Protein AF-A0A847MDM3-F1 (afdb_monomer_lite)

pLDDT: mean 90.42, std 11.86, range [38.03, 98.06]

Structure (mmCIF, N/CA/C/O backbone):
data_AF-A0A847MDM3-F1
#
_entry.id   AF-A0A847MDM3-F1
#
loop_
_atom_site.group_PDB
_atom_site.id
_atom_site.type_symbol
_atom_site.label_atom_id
_atom_site.label_alt_id
_atom_site.label_comp_id
_atom_site.label_asym_id
_atom_site.label_entity_id
_atom_site.label_seq_id
_atom_site.pdbx_PDB_ins_code
_atom_site.Cartn_x
_atom_site.Cartn_y
_atom_site.Cartn_z
_atom_site.occupancy
_atom_site.B_iso_or_equiv
_atom_site.auth_seq_id
_atom_site.auth_comp_id
_atom_site.auth_asym_id
_atom_site.auth_atom_id
_atom_site.pdbx_PDB_model_num
ATOM 1 N N . MET A 1 1 ? 9.983 -7.647 2.963 1.00 45.78 1 MET A N 1
ATOM 2 C CA . MET A 1 1 ? 11.079 -7.706 3.950 1.00 45.78 1 MET A CA 1
ATOM 3 C C . MET A 1 1 ? 10.497 -7.054 5.178 1.00 45.78 1 MET A C 1
ATOM 5 O O . MET A 1 1 ? 10.125 -5.900 5.083 1.00 45.78 1 MET A O 1
ATOM 9 N N . ASP A 1 2 ? 10.209 -7.714 6.272 1.00 52.25 2 ASP A N 1
ATOM 10 C CA . ASP A 1 2 ? 10.520 -9.064 6.706 1.00 52.25 2 ASP A CA 1
ATOM 11 C C . ASP A 1 2 ? 9.239 -9.908 6.656 1.00 52.25 2 ASP A C 1
ATOM 13 O O . ASP A 1 2 ? 8.175 -9.374 6.350 1.00 52.25 2 ASP A O 1
ATOM 17 N N . GLY A 1 3 ? 9.321 -11.225 6.836 1.00 56.00 3 GLY A N 1
ATOM 18 C CA . GLY A 1 3 ? 8.178 -12.148 6.743 1.00 56.00 3 GLY A CA 1
ATOM 19 C C . GLY A 1 3 ? 7.157 -11.993 7.878 1.00 56.00 3 GLY A C 1
ATOM 20 O O . GLY A 1 3 ? 6.843 -12.962 8.558 1.00 56.00 3 GLY A O 1
ATOM 21 N N . GLN A 1 4 ? 6.684 -10.775 8.133 1.00 64.44 4 GLN A N 1
ATOM 22 C CA . GLN A 1 4 ? 5.764 -10.463 9.211 1.00 64.44 4 GLN A CA 1
ATOM 23 C C . GLN A 1 4 ? 4.342 -10.868 8.820 1.00 64.44 4 GLN A C 1
ATOM 25 O O . GLN A 1 4 ? 3.788 -10.372 7.838 1.00 64.44 4 GLN A O 1
ATOM 30 N N . GLU A 1 5 ? 3.737 -11.749 9.614 1.00 74.50 5 GLU A N 1
ATOM 31 C CA . GLU A 1 5 ? 2.313 -12.043 9.497 1.00 74.50 5 GLU A CA 1
ATOM 32 C C . GLU A 1 5 ? 1.487 -10.809 9.862 1.00 74.50 5 GLU A C 1
ATOM 34 O O . GLU A 1 5 ? 1.695 -10.160 10.892 1.00 74.50 5 GLU A O 1
ATOM 39 N N . ILE A 1 6 ? 0.522 -10.494 9.003 1.00 80.12 6 ILE A N 1
ATOM 40 C CA . ILE A 1 6 ? -0.385 -9.369 9.186 1.00 80.12 6 ILE A CA 1
ATOM 41 C C . ILE A 1 6 ? -1.787 -9.911 9.431 1.00 80.12 6 ILE A C 1
ATOM 43 O O . ILE A 1 6 ? -2.400 -10.523 8.560 1.00 80.12 6 ILE A O 1
ATOM 47 N N . ILE A 1 7 ?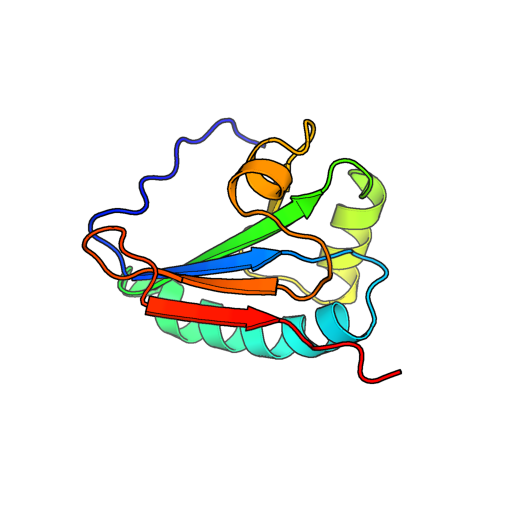 -2.306 -9.650 10.628 1.00 80.31 7 ILE A N 1
ATOM 48 C CA . ILE A 1 7 ? -3.660 -10.033 11.022 1.00 80.31 7 ILE A CA 1
ATOM 49 C C . ILE A 1 7 ? -4.617 -8.900 10.641 1.00 80.31 7 ILE A C 1
ATOM 51 O O . ILE A 1 7 ? -4.489 -7.785 11.142 1.00 80.31 7 ILE A O 1
ATOM 55 N N . LEU A 1 8 ? -5.584 -9.197 9.770 1.00 81.50 8 LEU A N 1
ATOM 56 C CA . LEU A 1 8 ? -6.589 -8.226 9.314 1.00 81.50 8 LEU A CA 1
ATOM 57 C C . LEU A 1 8 ? -7.729 -8.014 10.323 1.00 81.50 8 LEU A C 1
ATOM 59 O O . LEU A 1 8 ? -8.401 -6.988 10.285 1.00 81.50 8 LEU A O 1
ATOM 63 N N . SER A 1 9 ? -7.962 -8.966 11.230 1.00 72.75 9 SER A N 1
ATOM 64 C CA . SER A 1 9 ? -8.964 -8.822 12.289 1.00 72.75 9 SER A CA 1
ATOM 65 C C . SER A 1 9 ? -8.445 -7.931 13.427 1.00 72.75 9 SER A C 1
ATOM 67 O O . SER A 1 9 ? -7.244 -7.845 13.677 1.00 72.75 9 SER A O 1
ATOM 69 N N . ARG A 1 10 ? -9.363 -7.271 14.150 1.00 81.69 10 ARG A N 1
ATOM 70 C CA . ARG A 1 10 ? -9.119 -6.314 15.257 1.00 81.69 10 ARG A CA 1
ATOM 71 C C . ARG A 1 10 ? -8.691 -4.899 14.849 1.00 81.69 10 ARG A C 1
ATOM 73 O O . ARG A 1 10 ? -8.660 -4.027 15.717 1.00 81.69 10 ARG A O 1
ATOM 80 N N . LYS A 1 11 ? -8.440 -4.632 13.564 1.00 86.38 11 LYS A N 1
ATOM 81 C CA . LYS A 1 11 ? -8.184 -3.283 13.027 1.00 86.38 11 LYS A CA 1
ATOM 82 C C . LYS A 1 11 ? -8.977 -3.050 11.753 1.00 86.38 11 LYS A C 1
ATOM 84 O O . LYS A 1 11 ? -9.220 -3.982 10.999 1.00 86.38 11 LYS A O 1
ATOM 89 N N . THR A 1 12 ? -9.364 -1.803 11.502 1.00 93.38 12 THR A N 1
ATOM 90 C CA . THR A 1 12 ? -9.844 -1.443 10.167 1.00 93.38 12 THR A CA 1
ATOM 91 C C . THR A 1 12 ? -8.634 -1.452 9.240 1.00 93.38 12 THR A C 1
ATOM 93 O O . THR A 1 12 ? -7.595 -0.895 9.593 1.00 93.38 12 THR A O 1
ATOM 96 N N . SER A 1 13 ? -8.747 -2.079 8.075 1.00 94.31 13 SER A N 1
ATOM 97 C CA . SER A 1 13 ? -7.646 -2.172 7.116 1.00 94.31 13 SER A CA 1
ATOM 98 C C . SER A 1 13 ? -8.023 -1.528 5.788 1.00 94.31 13 SER A C 1
ATOM 100 O O . SER A 1 13 ? -9.127 -1.719 5.277 1.00 94.31 13 SER A O 1
ATOM 102 N N . PHE A 1 14 ? -7.089 -0.769 5.230 1.00 95.44 14 PHE A N 1
ATOM 103 C CA . PHE A 1 14 ? -7.126 -0.262 3.869 1.00 95.44 14 PHE A CA 1
ATOM 104 C C . PHE A 1 14 ? -6.038 -0.973 3.068 1.00 95.44 14 PHE A C 1
ATOM 106 O O . PHE A 1 14 ? -4.847 -0.716 3.250 1.00 95.44 14 PHE A O 1
ATOM 113 N N . LEU A 1 15 ? -6.461 -1.906 2.224 1.00 95.50 15 LEU A N 1
ATOM 114 C CA . LEU A 1 15 ? -5.599 -2.688 1.352 1.00 95.50 15 LEU A CA 1
ATOM 115 C C . LEU A 1 15 ? -5.617 -2.049 -0.037 1.00 95.50 15 LEU A C 1
ATOM 117 O O . LEU A 1 15 ? -6.678 -1.951 -0.648 1.00 95.50 15 LEU A O 1
ATOM 121 N N . THR A 1 16 ? -4.466 -1.602 -0.522 1.00 96.44 16 THR A N 1
ATOM 122 C CA . THR A 1 16 ? -4.325 -0.947 -1.826 1.00 96.44 16 THR A CA 1
ATOM 123 C C . THR A 1 16 ? -3.341 -1.718 -2.687 1.00 96.44 16 THR A C 1
ATOM 125 O O . THR A 1 16 ? -2.241 -2.037 -2.245 1.00 96.44 16 THR A O 1
ATOM 128 N N . PHE A 1 17 ? -3.743 -2.054 -3.906 1.00 97.50 17 PHE A N 1
ATOM 129 C CA . PHE A 1 17 ? -2.893 -2.713 -4.888 1.00 97.50 17 PHE A CA 1
ATOM 130 C C . PHE A 1 17 ? -2.498 -1.716 -5.965 1.00 97.50 17 PHE A C 1
ATOM 132 O O . PHE A 1 17 ? -3.357 -1.010 -6.504 1.00 97.50 17 PHE A O 1
ATOM 139 N N . PHE A 1 18 ? -1.211 -1.685 -6.294 1.00 97.38 18 PHE A N 1
ATOM 140 C CA . PHE A 1 18 ? -0.642 -0.678 -7.180 1.00 97.38 18 PHE A CA 1
ATOM 141 C C . PHE A 1 18 ? 0.460 -1.247 -8.076 1.00 97.38 18 PHE A C 1
ATOM 143 O O . PHE A 1 18 ? 0.896 -2.382 -7.904 1.00 97.38 18 PHE A O 1
ATOM 150 N N . LEU A 1 19 ? 0.892 -0.430 -9.036 1.00 97.31 19 LEU A N 1
ATOM 151 C CA . LEU A 1 19 ? 2.121 -0.625 -9.800 1.00 97.31 19 LEU A CA 1
ATOM 152 C C . LEU A 1 19 ? 2.972 0.636 -9.687 1.00 97.31 19 LEU A C 1
ATOM 154 O O . LEU A 1 19 ? 2.426 1.742 -9.738 1.00 97.31 19 LEU A O 1
ATOM 158 N N . THR A 1 20 ? 4.296 0.497 -9.616 1.00 96.69 20 THR A N 1
ATOM 159 C CA . THR A 1 20 ? 5.204 1.664 -9.570 1.00 96.69 20 THR A CA 1
ATOM 160 C C . THR A 1 20 ? 5.080 2.560 -10.808 1.00 96.69 20 THR A C 1
ATOM 162 O O . THR A 1 20 ? 5.293 3.767 -10.732 1.00 96.69 20 THR A O 1
ATOM 165 N N . THR A 1 21 ? 4.663 1.985 -11.939 1.00 95.25 21 THR A N 1
ATOM 166 C CA . THR A 1 21 ? 4.498 2.645 -13.246 1.00 95.25 21 THR A CA 1
ATOM 167 C C . THR A 1 21 ? 3.070 3.132 -13.529 1.00 95.25 21 THR A C 1
ATOM 169 O O . THR A 1 21 ? 2.787 3.645 -14.610 1.00 95.25 21 THR A O 1
ATOM 172 N N . CYS A 1 22 ? 2.146 2.981 -12.578 1.00 94.38 22 CYS A N 1
ATOM 173 C CA . CYS A 1 22 ? 0.751 3.394 -12.724 1.00 94.38 22 CYS A CA 1
ATOM 174 C C . CYS A 1 22 ? 0.570 4.863 -12.308 1.00 94.38 22 CYS A C 1
ATOM 176 O O . CYS A 1 22 ? 0.608 5.189 -11.122 1.00 94.38 22 CYS A O 1
ATOM 178 N N . SER A 1 23 ? 0.291 5.748 -13.269 1.00 93.12 23 SER A N 1
ATOM 179 C CA . SER A 1 23 ? 0.127 7.193 -13.028 1.00 93.12 23 SER A CA 1
ATOM 180 C C . SER A 1 23 ? -0.959 7.526 -12.000 1.00 93.12 23 SER A C 1
ATOM 182 O O . SER A 1 23 ? -0.760 8.357 -11.116 1.00 93.12 23 SER A O 1
ATOM 184 N N . HIS A 1 24 ? -2.102 6.840 -12.050 1.00 93.06 24 HIS A N 1
ATOM 185 C CA . HIS A 1 24 ? -3.168 7.028 -11.062 1.00 93.06 24 HIS A CA 1
ATOM 186 C C . HIS A 1 24 ? -2.742 6.600 -9.650 1.00 93.06 24 HIS A C 1
ATOM 188 O O . HIS A 1 24 ? -3.100 7.259 -8.677 1.00 93.06 24 HIS A O 1
ATOM 194 N N . CYS A 1 25 ? -1.934 5.546 -9.540 1.00 94.94 25 CYS A N 1
ATOM 195 C CA . CYS A 1 25 ? -1.396 5.054 -8.276 1.00 94.94 25 CYS A CA 1
ATOM 196 C C . CYS A 1 25 ? -0.365 6.034 -7.682 1.00 94.94 25 CYS A C 1
ATOM 198 O O . CYS A 1 25 ? -0.348 6.298 -6.478 1.00 94.94 25 CYS A O 1
ATOM 200 N N . GLN A 1 26 ? 0.464 6.631 -8.541 1.00 94.62 26 GLN A N 1
ATOM 201 C CA . GLN A 1 26 ? 1.418 7.678 -8.167 1.00 94.62 26 GLN A CA 1
ATOM 202 C C . GLN A 1 26 ? 0.694 8.911 -7.601 1.00 94.62 26 GLN A C 1
ATOM 204 O O . GLN A 1 26 ? 1.050 9.407 -6.534 1.00 94.62 26 GLN A O 1
ATOM 209 N N . VAL A 1 27 ? -0.390 9.358 -8.250 1.00 92.50 27 VAL A N 1
ATOM 210 C CA . VAL A 1 27 ? -1.227 10.467 -7.750 1.00 92.50 27 VAL A CA 1
ATOM 211 C C . VAL A 1 27 ? -1.887 10.123 -6.408 1.00 92.50 27 VAL A C 1
ATOM 213 O O . VAL A 1 27 ? -1.945 10.963 -5.506 1.00 92.50 27 VAL A O 1
ATOM 216 N N . GLU A 1 28 ? -2.366 8.889 -6.242 1.00 93.19 28 GLU A N 1
ATOM 217 C CA . GLU A 1 28 ? -2.990 8.431 -4.996 1.00 93.19 28 GLU A CA 1
ATOM 218 C C . GLU A 1 28 ? -2.006 8.407 -3.812 1.00 93.19 28 GLU A C 1
ATOM 220 O O . GLU A 1 28 ? -2.389 8.704 -2.676 1.00 93.19 28 GLU A O 1
ATOM 225 N N . SER A 1 29 ? -0.724 8.150 -4.073 1.00 93.06 29 SER A N 1
ATOM 226 C CA . SER A 1 29 ? 0.310 7.994 -3.044 1.00 93.06 29 SER A CA 1
ATOM 227 C C . SER A 1 29 ? 0.439 9.194 -2.104 1.00 93.06 29 SER A C 1
ATOM 229 O O . SER A 1 29 ? 0.541 9.015 -0.890 1.00 93.06 29 SER A O 1
ATOM 231 N N . ALA A 1 30 ? 0.330 10.422 -2.621 1.00 89.75 30 ALA A N 1
ATOM 232 C CA . ALA A 1 30 ? 0.359 11.629 -1.791 1.00 89.75 30 ALA A CA 1
ATOM 233 C C . ALA A 1 30 ? -0.824 11.696 -0.805 1.00 89.75 30 ALA A C 1
ATOM 235 O O . ALA A 1 30 ? -0.688 12.187 0.319 1.00 89.75 30 ALA A O 1
ATOM 236 N N . SER A 1 31 ? -1.992 11.191 -1.208 1.00 92.88 31 SER A N 1
ATOM 237 C CA . SER A 1 31 ? -3.159 11.098 -0.327 1.00 92.88 31 SER A CA 1
ATOM 238 C C . SER A 1 31 ? -2.963 10.009 0.724 1.00 92.88 31 SER A C 1
ATOM 240 O O . SER A 1 31 ? -3.270 10.233 1.895 1.00 92.88 31 SER A O 1
ATOM 242 N N . LEU A 1 32 ? -2.384 8.868 0.343 1.00 94.81 32 LEU A N 1
ATOM 243 C CA . LEU A 1 32 ? -2.089 7.776 1.270 1.00 94.81 32 LEU A CA 1
ATOM 244 C C . LEU A 1 32 ? -1.058 8.158 2.329 1.00 94.81 32 LEU A C 1
ATOM 246 O O . LEU A 1 32 ? -1.269 7.826 3.492 1.00 94.81 32 LEU A O 1
ATOM 250 N N . ASN A 1 33 ? -0.028 8.934 1.985 1.00 94.94 33 ASN A N 1
ATOM 251 C CA . ASN A 1 33 ? 0.903 9.490 2.971 1.00 94.94 33 ASN A CA 1
ATOM 252 C C . ASN A 1 33 ? 0.160 10.314 4.036 1.00 94.94 33 ASN A C 1
ATOM 254 O O . ASN A 1 33 ? 0.363 10.116 5.233 1.00 94.94 33 ASN A O 1
ATOM 258 N N . LYS A 1 34 ? -0.772 11.192 3.632 1.00 94.44 34 LYS A N 1
ATOM 259 C CA . LYS A 1 34 ? -1.579 11.989 4.579 1.00 94.44 34 LYS A CA 1
ATOM 260 C C . LYS A 1 34 ? -2.441 11.112 5.487 1.00 94.44 34 LYS A C 1
ATOM 262 O O . LYS A 1 34 ? -2.537 11.379 6.684 1.00 94.44 34 LYS A O 1
ATOM 267 N N . VAL A 1 35 ? -3.070 10.074 4.930 1.00 93.88 35 VAL A N 1
ATOM 268 C CA . VAL A 1 35 ? -3.873 9.121 5.711 1.00 93.88 35 VAL A CA 1
ATOM 269 C C . VAL A 1 35 ? -2.977 8.360 6.689 1.00 93.88 35 VAL A C 1
ATOM 271 O O . VAL A 1 35 ? -3.308 8.276 7.870 1.00 93.88 35 VAL A O 1
ATOM 274 N N . PHE A 1 36 ? -1.825 7.866 6.239 1.00 94.62 36 PHE A N 1
ATOM 275 C CA . PHE A 1 36 ? -0.875 7.161 7.091 1.00 94.62 36 PHE A CA 1
ATOM 276 C C . PHE A 1 36 ? -0.436 8.034 8.266 1.00 94.62 36 PHE A C 1
ATOM 278 O O . PHE A 1 36 ? -0.642 7.650 9.416 1.00 94.62 36 PHE A O 1
ATOM 285 N N . HIS A 1 37 ? 0.038 9.254 7.999 1.00 93.81 37 HIS A N 1
ATOM 286 C CA . HIS A 1 37 ? 0.440 10.195 9.045 1.00 93.81 37 HIS A CA 1
ATOM 287 C C . HIS A 1 37 ? -0.666 10.450 10.070 1.00 93.81 37 HIS A C 1
ATOM 289 O O . HIS A 1 37 ? -0.383 10.498 11.262 1.00 93.81 37 HIS A O 1
ATOM 295 N N . LYS A 1 38 ? -1.926 10.535 9.637 1.00 93.00 38 LYS A N 1
ATOM 296 C CA . LYS A 1 38 ? -3.054 10.780 10.539 1.00 93.00 38 LYS A CA 1
ATOM 297 C C . LYS A 1 38 ? -3.411 9.589 11.437 1.00 93.00 38 LYS A C 1
ATOM 299 O O . LYS A 1 38 ? -3.858 9.813 12.557 1.00 93.00 38 LYS A O 1
ATOM 304 N N . TYR A 1 39 ? -3.277 8.352 10.955 1.00 91.62 39 TYR A N 1
ATOM 305 C CA . TYR A 1 39 ? -3.863 7.184 11.631 1.00 91.62 39 TYR A CA 1
ATOM 306 C C . TYR A 1 39 ? -2.861 6.126 12.119 1.00 91.62 39 TYR A C 1
ATOM 308 O O . TYR A 1 39 ? -3.245 5.248 12.893 1.00 91.62 39 TYR A O 1
ATOM 316 N N . HIS A 1 40 ? -1.594 6.180 11.700 1.00 87.38 40 HIS A N 1
ATOM 317 C CA . HIS A 1 40 ? -0.615 5.139 12.033 1.00 87.38 40 HIS A CA 1
ATOM 318 C C . HIS A 1 40 ? -0.365 4.992 13.548 1.00 87.38 40 HIS A C 1
ATOM 320 O O . HIS A 1 40 ? -0.202 3.868 14.026 1.00 87.38 40 HIS A O 1
ATOM 326 N N . GLU A 1 41 ? -0.405 6.087 14.316 1.00 88.19 41 GLU A N 1
ATOM 327 C CA . GLU A 1 41 ? -0.189 6.063 15.771 1.00 88.19 41 GLU A CA 1
ATOM 328 C C . GLU A 1 41 ? -1.390 5.519 16.554 1.00 88.19 41 GLU A C 1
ATOM 330 O O . GLU A 1 41 ? -1.209 4.761 17.509 1.00 88.19 41 GLU A O 1
ATOM 335 N N . SER A 1 42 ? -2.623 5.850 16.141 1.00 87.00 42 SER A N 1
ATOM 336 C CA . SER A 1 42 ? -3.835 5.422 16.859 1.00 87.00 42 SER A CA 1
ATOM 337 C C . SER A 1 42 ? -4.110 3.923 16.719 1.00 87.00 42 SER A C 1
ATOM 339 O O . SER A 1 42 ? -4.886 3.355 17.486 1.00 87.00 42 SER A O 1
ATOM 341 N N . LYS A 1 43 ? -3.461 3.261 15.747 1.00 79.94 43 LYS A N 1
ATOM 342 C CA . LYS A 1 43 ? -3.653 1.845 15.386 1.00 79.94 43 LYS A CA 1
ATOM 343 C C . LYS A 1 43 ? -5.092 1.498 14.984 1.00 79.94 43 LYS A C 1
ATOM 345 O O . LYS A 1 43 ? -5.421 0.316 14.879 1.00 79.94 43 LYS A O 1
ATOM 350 N N . GLU A 1 44 ? -5.937 2.497 14.735 1.00 84.00 44 GLU A N 1
ATOM 351 C CA . GLU A 1 44 ? -7.336 2.306 14.340 1.00 84.00 44 GLU A CA 1
ATOM 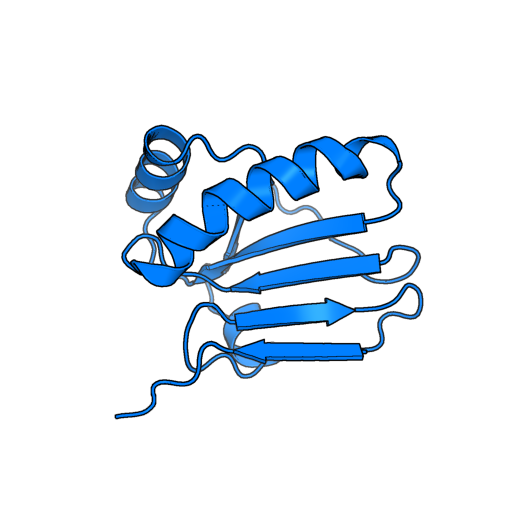352 C C . GLU A 1 44 ? -7.479 1.912 12.871 1.00 84.00 44 GLU A C 1
ATOM 354 O O . GLU A 1 44 ? -8.421 1.196 12.519 1.00 84.00 44 GLU A O 1
ATOM 359 N N . LEU A 1 45 ? -6.539 2.370 12.041 1.00 91.62 45 LEU A N 1
ATOM 360 C CA . LEU A 1 45 ? -6.448 2.069 10.621 1.00 91.62 45 LEU A CA 1
ATOM 361 C C . LEU A 1 45 ? -5.059 1.525 10.295 1.00 91.62 45 LEU A C 1
ATOM 363 O O . LEU A 1 45 ? -4.040 2.122 10.638 1.00 91.62 45 LEU A O 1
ATOM 367 N N . GLN A 1 46 ? -5.034 0.410 9.581 1.00 91.50 46 GLN A N 1
ATOM 368 C CA . GLN A 1 46 ? -3.832 -0.156 8.996 1.00 91.50 46 GLN A CA 1
ATOM 369 C C . GLN A 1 46 ? -3.865 0.030 7.479 1.00 91.50 46 GLN A C 1
ATOM 371 O O . GLN A 1 46 ? -4.831 -0.364 6.833 1.00 91.50 46 GLN A O 1
ATOM 376 N N . ILE A 1 47 ? -2.809 0.612 6.912 1.00 93.75 47 ILE A N 1
ATOM 377 C CA . ILE A 1 47 ? -2.622 0.705 5.459 1.00 93.75 47 ILE A CA 1
ATOM 378 C C . ILE A 1 47 ? -1.700 -0.425 5.020 1.00 93.75 47 ILE A C 1
ATOM 380 O O . ILE A 1 47 ? -0.634 -0.607 5.606 1.00 93.75 47 ILE A O 1
ATOM 384 N N . LEU A 1 48 ? -2.119 -1.167 3.999 1.00 94.12 48 LEU A N 1
ATOM 385 C CA . LEU A 1 48 ? -1.369 -2.251 3.376 1.00 94.12 48 LEU A CA 1
ATOM 386 C C . LEU A 1 48 ? -1.266 -1.976 1.881 1.00 94.12 48 LEU A C 1
ATOM 388 O O . LEU A 1 48 ? -2.213 -2.240 1.143 1.00 94.12 48 LEU A O 1
ATOM 392 N N . ALA A 1 49 ? -0.136 -1.434 1.435 1.00 96.69 49 ALA A N 1
ATOM 393 C CA . ALA A 1 49 ? 0.116 -1.248 0.013 1.00 96.69 49 ALA A CA 1
ATOM 394 C C . ALA A 1 49 ? 0.800 -2.490 -0.556 1.00 96.69 49 ALA A C 1
ATOM 396 O O . ALA A 1 49 ? 1.872 -2.862 -0.092 1.00 96.69 49 ALA A O 1
ATOM 397 N N . VAL A 1 50 ? 0.188 -3.149 -1.534 1.00 97.69 50 VAL A N 1
ATOM 398 C CA . VAL A 1 50 ? 0.668 -4.405 -2.115 1.00 97.69 50 VAL A CA 1
ATOM 399 C C . VAL A 1 50 ? 1.108 -4.171 -3.555 1.00 97.69 50 VAL A C 1
ATOM 401 O O . VAL A 1 50 ? 0.296 -3.832 -4.416 1.00 97.69 50 VAL A O 1
ATOM 404 N N . ALA A 1 51 ? 2.395 -4.385 -3.808 1.00 98.06 51 ALA A N 1
ATOM 405 C CA . ALA A 1 51 ? 2.979 -4.382 -5.140 1.00 98.06 51 ALA A CA 1
ATOM 406 C C . ALA A 1 51 ? 3.099 -5.821 -5.673 1.00 98.06 51 ALA A C 1
ATOM 408 O O . ALA A 1 51 ? 3.505 -6.711 -4.918 1.00 98.06 51 ALA A O 1
ATOM 409 N N . PRO A 1 52 ? 2.776 -6.078 -6.950 1.00 97.62 52 PRO A N 1
ATOM 410 C CA . PRO A 1 52 ? 2.898 -7.400 -7.549 1.00 97.62 52 PRO A CA 1
ATOM 411 C C . PRO A 1 52 ? 4.357 -7.757 -7.846 1.00 97.62 52 PRO A C 1
ATOM 413 O O . PRO A 1 52 ? 5.210 -6.887 -7.995 1.00 97.62 52 PRO A O 1
ATOM 416 N N . ARG A 1 53 ? 4.609 -9.049 -8.076 1.00 97.06 53 ARG A N 1
ATOM 417 C CA . ARG A 1 53 ? 5.909 -9.631 -8.461 1.00 97.06 53 ARG A CA 1
ATOM 418 C C . ARG A 1 53 ? 6.655 -8.873 -9.566 1.00 97.06 53 ARG A C 1
ATOM 420 O O . ARG A 1 53 ? 7.880 -8.919 -9.625 1.00 97.06 53 ARG A O 1
ATOM 427 N N . MET A 1 54 ? 5.925 -8.277 -10.510 1.00 96.88 54 MET A N 1
ATOM 428 C CA . MET A 1 54 ? 6.530 -7.599 -11.661 1.00 96.88 54 MET A CA 1
ATOM 429 C C . MET A 1 54 ? 7.227 -6.285 -11.292 1.00 96.88 54 MET A C 1
ATOM 431 O O . MET A 1 54 ? 8.092 -5.839 -12.044 1.00 96.88 54 MET A O 1
ATOM 435 N N . ASP A 1 55 ? 6.888 -5.683 -10.150 1.00 97.38 55 ASP A N 1
ATOM 436 C CA . ASP A 1 55 ? 7.632 -4.546 -9.630 1.00 97.38 55 ASP A CA 1
ATOM 437 C C . ASP A 1 55 ? 8.918 -5.040 -8.974 1.00 97.38 55 ASP A C 1
ATOM 439 O O . ASP A 1 55 ? 8.932 -5.605 -7.882 1.00 97.38 55 ASP A O 1
ATOM 443 N N . SER A 1 56 ? 10.038 -4.825 -9.664 1.00 96.81 56 SER A N 1
ATOM 444 C CA . SER A 1 56 ? 11.342 -5.167 -9.116 1.00 96.81 56 SER A CA 1
ATOM 445 C C . SER A 1 56 ? 11.577 -4.418 -7.803 1.00 96.81 56 SER A C 1
ATOM 447 O O . SER A 1 56 ? 11.076 -3.316 -7.570 1.00 96.81 56 SER A O 1
ATOM 449 N N . ARG A 1 57 ? 12.417 -4.994 -6.942 1.00 95.88 57 ARG A N 1
ATOM 450 C CA . ARG A 1 57 ? 12.860 -4.324 -5.717 1.00 95.88 57 ARG A CA 1
ATOM 451 C C . ARG A 1 57 ? 13.421 -2.926 -5.995 1.00 95.88 57 ARG A C 1
ATOM 453 O O . ARG A 1 57 ? 13.168 -2.012 -5.224 1.00 95.88 57 ARG A O 1
ATOM 460 N N . GLU A 1 58 ? 14.182 -2.780 -7.074 1.00 97.69 58 GLU A N 1
ATOM 461 C CA . GLU A 1 58 ? 14.762 -1.501 -7.477 1.00 97.69 58 GLU A CA 1
ATOM 462 C C . GLU A 1 58 ? 13.679 -0.479 -7.842 1.00 97.69 58 GLU A C 1
ATOM 464 O O . GLU A 1 58 ? 13.739 0.657 -7.380 1.00 97.69 58 GLU A O 1
ATOM 469 N N . ASN A 1 59 ? 12.659 -0.886 -8.604 1.00 97.62 59 ASN A N 1
ATOM 470 C CA . ASN A 1 59 ? 11.539 -0.011 -8.955 1.00 97.62 59 ASN A CA 1
ATOM 471 C C . ASN A 1 59 ? 10.759 0.422 -7.713 1.00 97.62 59 ASN A C 1
ATOM 473 O O . ASN A 1 59 ? 10.387 1.586 -7.603 1.00 97.62 59 ASN A O 1
ATOM 477 N N . LEU A 1 60 ? 10.557 -0.488 -6.755 1.00 97.94 60 LEU A N 1
ATOM 478 C CA . LEU A 1 60 ? 9.906 -0.160 -5.487 1.00 97.94 60 LEU A CA 1
ATOM 479 C C . LEU A 1 60 ? 10.716 0.851 -4.677 1.00 97.94 60 LEU A C 1
ATOM 481 O O . LEU A 1 60 ? 10.138 1.802 -4.168 1.00 97.94 60 LEU A O 1
ATOM 485 N N . MET A 1 61 ? 12.039 0.688 -4.589 1.00 97.62 61 MET A N 1
ATOM 486 C CA . MET A 1 61 ? 12.895 1.662 -3.901 1.00 97.62 61 MET A CA 1
ATOM 487 C C . MET A 1 61 ? 12.841 3.034 -4.582 1.00 97.62 61 MET A C 1
ATOM 489 O O . MET A 1 61 ? 12.624 4.033 -3.907 1.00 97.62 61 MET A O 1
ATOM 493 N N . LYS A 1 62 ? 12.931 3.083 -5.918 1.00 97.62 62 LYS A N 1
ATOM 494 C CA . LYS A 1 62 ? 12.783 4.335 -6.679 1.00 97.62 62 LYS A CA 1
ATOM 495 C C . 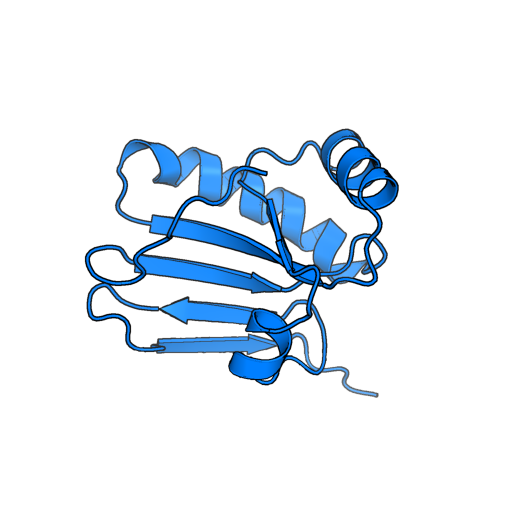LYS A 1 62 ? 11.429 4.994 -6.437 1.00 97.62 62 LYS A C 1
ATOM 497 O O . LYS A 1 62 ? 11.375 6.195 -6.228 1.00 97.62 62 LYS A O 1
ATOM 502 N N . PHE A 1 63 ? 10.352 4.212 -6.420 1.00 97.19 63 PHE A N 1
ATOM 503 C CA . PHE A 1 63 ? 9.009 4.708 -6.130 1.00 97.19 63 PHE A CA 1
ATOM 504 C C . PHE A 1 63 ? 8.897 5.279 -4.709 1.00 97.19 63 PHE A C 1
ATOM 506 O O . PHE A 1 63 ? 8.300 6.336 -4.518 1.00 97.19 63 PHE A O 1
ATOM 513 N N . ILE A 1 64 ? 9.495 4.610 -3.718 1.00 96.94 64 ILE A N 1
ATOM 514 C CA . ILE A 1 64 ? 9.546 5.100 -2.335 1.00 96.94 64 ILE A CA 1
ATOM 515 C C . ILE A 1 64 ? 10.254 6.453 -2.271 1.00 96.94 64 ILE A C 1
ATOM 517 O O . ILE A 1 64 ? 9.722 7.383 -1.665 1.00 96.94 64 ILE A O 1
ATOM 521 N N . ASP A 1 65 ? 11.405 6.569 -2.930 1.00 97.06 65 ASP A N 1
ATOM 522 C CA . ASP A 1 65 ? 12.216 7.783 -2.922 1.00 97.06 65 ASP A CA 1
ATOM 523 C C . ASP A 1 65 ? 11.552 8.921 -3.718 1.00 97.06 65 ASP A C 1
ATOM 525 O O . ASP A 1 65 ? 11.486 10.055 -3.249 1.00 97.06 65 ASP A O 1
ATOM 529 N N . GLU A 1 66 ? 11.008 8.644 -4.902 1.00 95.94 66 GLU A N 1
ATOM 530 C CA . GLU A 1 66 ? 10.400 9.653 -5.778 1.00 95.94 66 GLU A CA 1
ATOM 531 C C . GLU A 1 66 ? 9.103 10.222 -5.191 1.00 95.94 66 GLU A C 1
ATOM 533 O O . GLU A 1 66 ? 8.903 11.438 -5.177 1.00 95.94 66 GLU A O 1
ATOM 538 N N . TYR A 1 67 ? 8.239 9.356 -4.655 1.00 95.75 67 TYR A N 1
ATOM 539 C CA . TYR A 1 67 ? 6.934 9.751 -4.114 1.00 95.75 67 TYR A CA 1
ATOM 540 C C . TYR A 1 67 ? 6.935 9.936 -2.595 1.00 95.75 67 TYR A C 1
ATOM 542 O O . TYR A 1 67 ? 5.877 10.182 -2.008 1.00 95.75 67 TYR A O 1
ATOM 550 N N . GLN A 1 68 ? 8.114 9.856 -1.966 1.00 96.00 68 GLN A N 1
ATOM 551 C CA . GLN A 1 68 ? 8.317 10.050 -0.528 1.00 96.00 68 GLN A CA 1
ATOM 552 C C . GLN A 1 68 ? 7.345 9.191 0.289 1.00 96.00 68 GLN A C 1
ATOM 554 O O . GLN A 1 68 ? 6.595 9.688 1.131 1.00 96.00 68 GLN A O 1
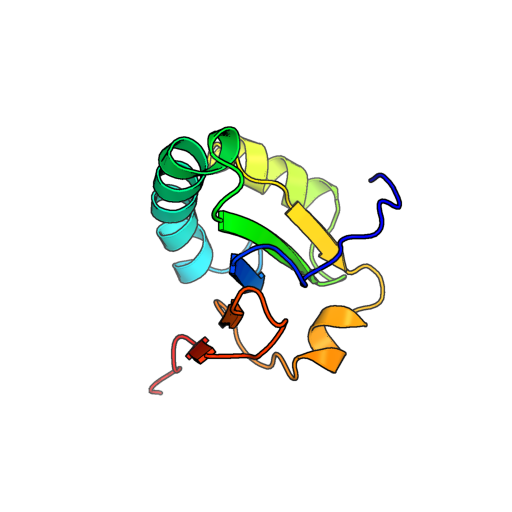ATOM 559 N N . ILE A 1 69 ? 7.277 7.900 -0.034 1.00 96.62 69 ILE A N 1
ATOM 560 C CA . ILE A 1 69 ? 6.302 6.987 0.561 1.00 96.62 69 ILE A CA 1
ATOM 561 C C . ILE A 1 69 ? 6.623 6.770 2.038 1.00 96.62 69 ILE A C 1
ATOM 563 O O . ILE A 1 69 ? 7.716 6.330 2.387 1.00 96.62 69 ILE A O 1
ATOM 567 N N . THR A 1 70 ? 5.646 7.040 2.905 1.00 94.88 70 THR A N 1
ATOM 568 C CA . THR A 1 70 ? 5.796 6.877 4.361 1.00 94.88 70 THR A CA 1
ATOM 569 C C . THR A 1 70 ? 5.026 5.686 4.922 1.00 94.88 70 THR A C 1
ATOM 571 O O . THR A 1 70 ? 5.268 5.285 6.058 1.00 94.88 70 THR A O 1
ATOM 574 N N . TYR A 1 71 ? 4.127 5.090 4.136 1.00 94.31 71 TYR A N 1
ATOM 575 C CA . TYR A 1 71 ? 3.373 3.893 4.505 1.00 94.31 71 TYR A CA 1
ATOM 576 C C . TYR A 1 71 ? 4.109 2.597 4.111 1.00 94.31 71 TYR A C 1
ATOM 578 O O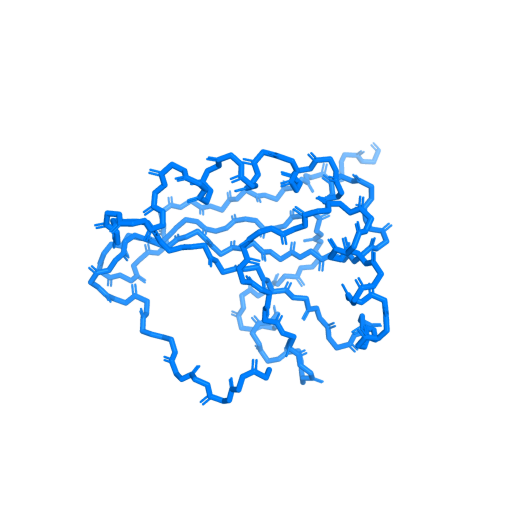 . TYR A 1 71 ? 4.906 2.590 3.172 1.00 94.31 71 TYR A O 1
ATOM 586 N N . PRO A 1 72 ? 3.844 1.467 4.792 1.00 92.62 72 PRO A N 1
ATOM 587 C CA . PRO A 1 72 ? 4.505 0.204 4.479 1.00 92.62 72 PRO A CA 1
ATOM 588 C C . PRO A 1 72 ? 4.044 -0.369 3.131 1.00 92.62 72 PRO A C 1
ATOM 590 O O . PRO A 1 72 ? 2.844 -0.443 2.850 1.00 92.62 72 PRO A O 1
ATOM 593 N N . ILE A 1 73 ? 5.010 -0.844 2.338 1.00 95.25 73 ILE A N 1
ATOM 594 C CA . ILE A 1 73 ? 4.785 -1.576 1.085 1.00 95.25 73 ILE A CA 1
ATOM 595 C C . ILE A 1 73 ? 5.132 -3.058 1.275 1.00 95.25 73 ILE A C 1
ATOM 597 O O . ILE A 1 73 ? 6.212 -3.420 1.744 1.00 95.25 73 ILE A O 1
ATOM 601 N N . LEU A 1 74 ? 4.217 -3.922 0.846 1.00 95.56 74 LEU A N 1
ATOM 602 C CA . LEU A 1 74 ? 4.355 -5.367 0.763 1.00 95.56 74 LEU A CA 1
ATOM 603 C C . LEU A 1 74 ? 4.593 -5.758 -0.695 1.00 95.56 74 LEU A C 1
ATOM 605 O O . LEU A 1 74 ? 3.790 -5.444 -1.567 1.00 95.56 74 LEU A O 1
ATOM 609 N N . HIS A 1 75 ? 5.683 -6.468 -0.963 1.00 96.88 75 HIS A N 1
ATOM 610 C CA . HIS A 1 75 ? 5.959 -7.004 -2.293 1.00 96.88 75 HIS A CA 1
ATOM 611 C C . HIS A 1 75 ? 5.458 -8.451 -2.368 1.00 96.88 75 HIS A C 1
ATOM 613 O O . HIS A 1 75 ? 6.046 -9.349 -1.767 1.00 96.88 75 HIS A O 1
ATOM 619 N N . ASP A 1 76 ? 4.372 -8.671 -3.105 1.00 96.56 76 ASP A N 1
ATOM 620 C CA . ASP A 1 76 ? 3.773 -9.980 -3.358 1.00 96.56 76 ASP A CA 1
ATOM 621 C C . ASP A 1 76 ? 4.541 -10.727 -4.460 1.00 96.56 76 ASP A C 1
ATOM 623 O O . ASP A 1 76 ? 4.126 -10.800 -5.618 1.00 96.56 76 ASP A O 1
ATOM 627 N N . GLN A 1 77 ? 5.701 -11.269 -4.088 1.00 95.56 77 GLN A N 1
ATOM 628 C CA . GLN A 1 77 ? 6.664 -11.882 -5.013 1.00 95.56 77 GLN A CA 1
ATOM 629 C C . GLN A 1 77 ? 6.117 -13.098 -5.779 1.00 95.56 77 GLN A C 1
ATOM 631 O O . GLN A 1 77 ? 6.651 -13.445 -6.830 1.00 95.56 77 GLN A O 1
ATOM 636 N N . GLU A 1 78 ? 5.039 -13.719 -5.298 1.00 96.00 78 GLU A N 1
ATOM 637 C CA . GLU A 1 78 ? 4.392 -14.874 -5.936 1.00 96.00 78 GLU A CA 1
ATOM 638 C C . GLU A 1 78 ? 3.000 -14.542 -6.511 1.00 96.00 78 GLU A C 1
ATOM 640 O O . GLU A 1 78 ? 2.306 -15.417 -7.046 1.00 96.00 78 GLU A O 1
ATOM 645 N N . ASN A 1 79 ? 2.586 -13.269 -6.437 1.00 96.62 79 ASN A N 1
ATOM 646 C CA . ASN A 1 79 ? 1.244 -12.793 -6.785 1.00 96.62 79 ASN A CA 1
ATOM 647 C C . ASN A 1 79 ? 0.120 -13.575 -6.072 1.00 96.62 79 ASN A C 1
ATOM 649 O O . ASN A 1 79 ? -0.974 -13.729 -6.623 1.00 96.62 79 ASN A O 1
ATOM 653 N N . GLN A 1 80 ? 0.378 -14.131 -4.886 1.00 96.75 80 GLN A N 1
ATOM 654 C CA . GLN A 1 80 ? -0.612 -14.928 -4.158 1.00 96.75 80 GLN A CA 1
ATOM 655 C C . GLN A 1 80 ? -1.740 -14.045 -3.624 1.00 96.75 80 GLN A C 1
ATOM 657 O O . GLN A 1 80 ? -2.910 -14.392 -3.774 1.00 96.75 80 GLN A O 1
ATOM 662 N N . VAL A 1 81 ? -1.403 -12.883 -3.063 1.00 95.31 81 VAL A N 1
ATOM 663 C CA . VAL A 1 81 ? -2.369 -11.918 -2.523 1.00 95.31 81 VAL A CA 1
ATOM 664 C C . VAL A 1 81 ? -3.126 -11.234 -3.662 1.00 95.31 81 VAL A C 1
ATOM 666 O O . VAL A 1 81 ? -4.350 -11.129 -3.609 1.00 95.31 81 VAL A O 1
ATOM 669 N N . ILE A 1 82 ? -2.421 -10.846 -4.728 1.00 96.06 82 ILE A N 1
ATOM 670 C CA . ILE A 1 82 ? -3.002 -10.289 -5.961 1.00 96.06 82 ILE A CA 1
ATOM 671 C C . ILE A 1 82 ? -4.085 -11.223 -6.522 1.00 96.06 82 ILE A C 1
ATOM 673 O O . ILE A 1 82 ? -5.196 -10.782 -6.820 1.00 96.06 82 ILE A O 1
ATOM 677 N N . LYS A 1 83 ? -3.789 -12.529 -6.617 1.00 96.56 83 LYS A N 1
ATOM 678 C CA . LYS A 1 83 ? -4.746 -13.548 -7.078 1.00 96.56 83 LYS A CA 1
ATOM 679 C C . LYS A 1 83 ? -5.883 -13.768 -6.086 1.00 96.56 83 LYS A C 1
ATOM 681 O O . LYS A 1 83 ? -7.032 -13.838 -6.511 1.00 96.56 83 LYS A O 1
ATOM 686 N N . LEU A 1 84 ? -5.578 -13.860 -4.789 1.00 95.19 84 LEU A N 1
ATOM 687 C CA . LEU A 1 84 ? -6.568 -14.078 -3.729 1.00 95.19 84 LEU A CA 1
ATOM 688 C C . LEU A 1 84 ? -7.672 -13.014 -3.748 1.00 95.19 84 LEU A C 1
ATOM 690 O O . LEU A 1 84 ? -8.841 -13.338 -3.557 1.00 95.19 84 LEU A O 1
ATOM 694 N N . TYR A 1 85 ? -7.304 -11.760 -4.015 1.00 93.69 85 TYR A N 1
ATOM 695 C CA . TYR A 1 85 ? -8.239 -10.639 -4.094 1.00 93.69 85 TYR A CA 1
ATOM 696 C C . TYR A 1 85 ? -8.765 -10.358 -5.512 1.00 93.69 85 TYR A C 1
ATOM 698 O O . TYR A 1 85 ? -9.504 -9.396 -5.702 1.00 93.69 85 TYR A O 1
ATOM 706 N N . GLY A 1 86 ? -8.427 -11.189 -6.507 1.00 93.94 86 GLY A N 1
ATOM 707 C CA . GLY A 1 86 ? -8.948 -11.066 -7.872 1.00 93.94 86 GLY A CA 1
ATOM 708 C C . GLY A 1 86 ? -8.569 -9.753 -8.565 1.00 93.94 86 GLY A C 1
ATOM 709 O O . GLY A 1 86 ? -9.358 -9.207 -9.337 1.00 93.94 86 GLY A O 1
ATOM 710 N N . VAL A 1 87 ? -7.385 -9.214 -8.270 1.00 94.69 87 VAL A N 1
ATOM 711 C CA . VAL A 1 87 ? -6.957 -7.904 -8.772 1.00 94.69 87 VAL A CA 1
ATOM 712 C C . VAL A 1 87 ? -6.576 -8.011 -10.250 1.00 94.69 87 VAL A C 1
ATOM 714 O O . VAL A 1 87 ? -5.588 -8.650 -10.602 1.00 94.69 87 VAL A O 1
ATOM 717 N N . ILE A 1 88 ? -7.356 -7.356 -11.115 1.00 92.44 88 ILE A N 1
ATOM 718 C CA . ILE A 1 88 ? -7.138 -7.327 -12.576 1.00 92.44 88 ILE A CA 1
ATOM 719 C C . ILE A 1 88 ? -6.746 -5.944 -13.119 1.00 92.44 88 ILE A C 1
ATOM 721 O O . ILE A 1 88 ? -6.370 -5.823 -14.280 1.00 92.44 88 ILE A O 1
ATOM 725 N N . ALA A 1 89 ? -6.860 -4.898 -12.300 1.00 92.62 89 ALA A N 1
ATOM 726 C CA . ALA A 1 89 ? -6.531 -3.517 -12.648 1.00 92.62 89 ALA A CA 1
ATOM 727 C C . ALA A 1 89 ? -6.114 -2.756 -11.387 1.00 92.62 89 ALA A C 1
ATOM 729 O O . ALA A 1 89 ? -6.574 -3.101 -10.300 1.00 92.62 89 ALA A O 1
ATOM 730 N N . VAL A 1 90 ? -5.280 -1.725 -11.537 1.00 94.62 90 VAL A N 1
ATOM 731 C CA . VAL A 1 90 ? -4.800 -0.866 -10.443 1.00 94.62 90 VAL A CA 1
ATOM 732 C C . VAL A 1 90 ? -5.054 0.625 -10.749 1.00 94.62 90 VAL A C 1
ATOM 734 O O . VAL A 1 90 ? -5.093 0.988 -11.927 1.00 94.62 90 VAL A O 1
ATOM 737 N N . PRO A 1 91 ? -5.214 1.494 -9.730 1.00 95.31 91 PRO A N 1
ATOM 738 C CA . PRO A 1 91 ? -5.276 1.151 -8.309 1.00 95.31 91 PRO A CA 1
ATOM 739 C C . PRO A 1 91 ? -6.540 0.351 -7.961 1.00 95.31 91 PRO A C 1
ATOM 741 O O . PRO A 1 91 ? -7.624 0.572 -8.515 1.00 95.31 91 PRO A O 1
ATOM 744 N N . HIS A 1 92 ? -6.380 -0.606 -7.047 1.00 96.75 92 HIS A N 1
ATOM 745 C CA . HIS A 1 92 ? -7.464 -1.427 -6.511 1.00 96.75 92 HIS A CA 1
ATOM 746 C C . HIS A 1 92 ? -7.455 -1.319 -4.993 1.00 96.75 92 HIS A C 1
ATOM 748 O O . HIS A 1 92 ? -6.525 -1.771 -4.337 1.00 96.75 92 HIS A O 1
ATOM 754 N N . ASN A 1 93 ? -8.492 -0.715 -4.435 1.00 96.00 93 ASN A N 1
ATOM 755 C CA . ASN A 1 93 ? -8.559 -0.362 -3.029 1.00 96.00 93 ASN A CA 1
ATOM 756 C C . ASN A 1 93 ? -9.684 -1.126 -2.344 1.00 96.00 93 ASN A C 1
ATOM 758 O O . ASN A 1 93 ? -10.827 -1.113 -2.802 1.00 96.00 93 ASN A O 1
ATOM 762 N N . ILE A 1 94 ? -9.376 -1.757 -1.219 1.00 96.25 94 ILE A N 1
ATOM 763 C CA . ILE A 1 94 ? -10.297 -2.578 -0.444 1.00 96.25 94 ILE A CA 1
ATOM 764 C C . ILE A 1 94 ? -10.301 -2.080 0.997 1.00 96.25 94 ILE A C 1
ATOM 766 O O . ILE A 1 94 ? -9.271 -2.037 1.668 1.00 96.25 94 ILE A O 1
ATOM 770 N N . PHE A 1 95 ? -11.485 -1.729 1.487 1.00 95.88 95 PHE A N 1
ATOM 771 C CA . PHE A 1 95 ? -11.713 -1.414 2.892 1.00 95.88 95 PHE A CA 1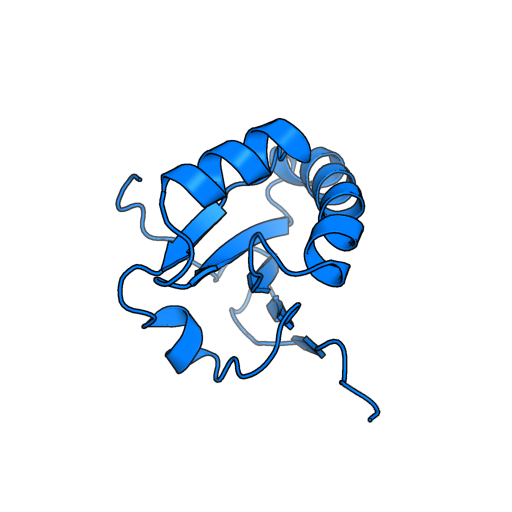
ATOM 772 C C . PHE A 1 95 ? -12.265 -2.637 3.614 1.00 95.88 95 PHE A C 1
ATOM 774 O O . PHE A 1 95 ? -13.297 -3.187 3.218 1.00 95.88 95 PHE A O 1
ATOM 781 N N . ILE A 1 96 ? -11.600 -3.019 4.698 1.00 95.38 96 ILE A N 1
ATOM 782 C CA . ILE A 1 96 ? -11.918 -4.178 5.529 1.00 95.38 96 ILE A CA 1
ATOM 783 C C . ILE A 1 96 ? -12.183 -3.680 6.952 1.00 95.38 96 ILE A C 1
ATOM 785 O O . ILE A 1 96 ? -11.413 -2.883 7.491 1.00 95.38 96 ILE A O 1
ATOM 789 N N . ASP A 1 97 ? -13.293 -4.102 7.553 1.00 94.38 97 ASP A N 1
ATOM 790 C CA . ASP A 1 97 ? -13.626 -3.738 8.933 1.00 94.38 97 ASP A CA 1
ATOM 791 C C . ASP A 1 97 ? -12.836 -4.554 9.975 1.00 94.38 97 ASP A C 1
ATOM 793 O O . ASP A 1 97 ? -12.072 -5.462 9.653 1.00 94.38 97 ASP A O 1
ATOM 797 N N . ARG A 1 98 ? -13.054 -4.247 11.259 1.00 92.75 98 ARG A N 1
ATOM 798 C CA . ARG A 1 98 ? -12.381 -4.913 12.388 1.00 92.75 98 ARG A CA 1
ATOM 799 C C . ARG A 1 98 ? -12.748 -6.396 12.546 1.00 92.75 98 ARG A C 1
ATOM 801 O O . ARG A 1 98 ? -12.049 -7.103 13.272 1.00 92.75 98 ARG A O 1
ATOM 808 N N . GLU A 1 99 ? -13.807 -6.871 11.893 1.00 92.31 99 GLU A N 1
ATOM 809 C CA . GLU A 1 99 ? -14.192 -8.288 11.851 1.00 92.31 99 GLU A CA 1
ATOM 810 C C . GLU A 1 99 ? -13.518 -9.033 10.687 1.00 92.31 99 GLU A C 1
ATOM 812 O O . GLU A 1 99 ? -13.715 -10.237 10.536 1.00 92.31 99 GLU A O 1
ATOM 817 N N . GLY A 1 100 ? -12.719 -8.342 9.866 1.00 91.12 100 GLY A N 1
ATOM 818 C CA . GLY A 1 100 ? -12.097 -8.914 8.675 1.00 91.12 100 GLY A CA 1
ATOM 819 C C . GLY A 1 100 ? -13.042 -8.994 7.473 1.00 91.12 100 GLY A C 1
ATOM 820 O O . GLY A 1 100 ? -12.743 -9.703 6.514 1.00 91.12 100 GLY A O 1
ATOM 821 N N . LYS A 1 101 ? -14.185 -8.292 7.490 1.00 93.69 101 LYS A N 1
ATOM 822 C CA . LYS A 1 101 ? -15.146 -8.296 6.379 1.00 93.69 101 LYS A CA 1
ATOM 823 C C . LYS A 1 101 ? -14.866 -7.148 5.419 1.00 93.69 101 LYS A C 1
ATOM 825 O O . LYS A 1 101 ? -14.735 -5.994 5.830 1.00 93.69 101 LYS A O 1
ATOM 830 N N . VAL A 1 102 ? -14.850 -7.452 4.122 1.00 94.62 102 VAL A N 1
ATOM 831 C CA . VAL A 1 102 ? -14.777 -6.436 3.065 1.00 94.62 102 VAL A CA 1
ATOM 832 C C . VAL A 1 102 ? -16.045 -5.584 3.110 1.00 94.62 102 VAL A C 1
ATOM 834 O O . VAL A 1 102 ? -17.155 -6.095 2.973 1.00 94.62 102 VAL A O 1
ATOM 837 N N . LYS A 1 103 ? -15.882 -4.275 3.307 1.00 96.50 103 LYS A N 1
ATOM 838 C CA . LYS A 1 103 ? -16.984 -3.305 3.311 1.00 96.50 103 LYS A CA 1
ATOM 839 C C . LYS A 1 103 ? -17.102 -2.532 2.012 1.00 96.50 103 LYS A C 1
ATOM 841 O O . LYS A 1 103 ? -18.201 -2.120 1.650 1.00 96.50 103 LYS A O 1
ATOM 846 N N . ARG A 1 104 ? -15.985 -2.302 1.322 1.00 95.44 104 ARG A N 1
ATOM 847 C CA . ARG A 1 104 ? -15.974 -1.556 0.064 1.00 95.44 104 ARG A CA 1
ATOM 848 C C . ARG A 1 104 ? -14.797 -1.971 -0.799 1.00 95.44 104 ARG A C 1
ATOM 850 O O . ARG A 1 104 ? -13.699 -2.155 -0.284 1.00 95.44 104 ARG A O 1
ATOM 857 N N . VAL A 1 105 ? -15.039 -2.033 -2.102 1.00 94.75 105 VAL A N 1
ATOM 858 C CA . VAL A 1 105 ? -14.010 -2.149 -3.135 1.00 94.75 105 VAL A CA 1
ATOM 859 C C . VAL A 1 105 ? -14.130 -0.929 -4.041 1.00 94.75 105 VAL A C 1
ATOM 861 O O . VAL A 1 105 ? -15.233 -0.546 -4.433 1.00 94.75 105 VAL A O 1
ATOM 864 N N . ILE A 1 106 ? -13.007 -0.283 -4.325 1.00 92.69 106 ILE A N 1
ATOM 865 C CA . ILE A 1 106 ? -12.902 0.856 -5.229 1.00 92.69 106 ILE A CA 1
ATOM 866 C C . ILE A 1 106 ? -11.782 0.524 -6.202 1.00 92.69 106 ILE A C 1
ATOM 868 O O . ILE A 1 106 ? -10.618 0.459 -5.826 1.00 92.69 106 ILE A O 1
ATOM 872 N N . THR A 1 107 ? -12.137 0.320 -7.457 1.00 87.44 107 THR A N 1
ATOM 873 C CA . THR A 1 107 ? -11.171 0.142 -8.538 1.00 87.44 107 THR A CA 1
ATOM 874 C C . THR A 1 107 ? -11.366 1.303 -9.485 1.00 87.44 107 THR A C 1
ATOM 876 O O . THR A 1 107 ? -12.509 1.601 -9.849 1.00 87.44 107 THR A O 1
ATOM 879 N N . VAL A 1 108 ? -10.282 1.969 -9.883 1.00 76.44 108 VAL A N 1
ATOM 880 C CA . VAL A 1 108 ? -10.380 2.929 -10.984 1.00 76.44 108 VAL A CA 1
ATOM 881 C C . VAL A 1 108 ? -10.803 2.136 -12.213 1.00 76.44 108 VAL A C 1
ATOM 883 O O . VAL A 1 108 ? -10.090 1.260 -12.699 1.00 76.44 108 VAL A O 1
ATOM 886 N N . ARG A 1 109 ? -12.035 2.374 -12.656 1.00 62.22 109 ARG A N 1
ATOM 887 C CA . ARG A 1 109 ? -12.597 1.696 -13.814 1.00 62.22 109 ARG A CA 1
ATOM 888 C C . ARG A 1 109 ? -11.988 2.359 -15.043 1.00 62.22 109 ARG A C 1
ATOM 890 O O . ARG A 1 109 ? -12.194 3.552 -15.242 1.00 62.22 109 ARG A O 1
ATOM 897 N N . LEU A 1 110 ? -11.253 1.587 -15.844 1.00 50.97 110 LEU A N 1
ATOM 898 C CA . LEU A 1 110 ? -10.947 1.944 -17.227 1.00 50.97 110 LEU A CA 1
ATOM 899 C C . LEU A 1 110 ? -12.293 2.054 -17.953 1.00 50.97 110 LEU A C 1
ATOM 901 O O . LEU A 1 110 ? -12.877 1.052 -18.369 1.00 50.97 110 LEU A O 1
ATOM 905 N N . ILE A 1 111 ? -12.856 3.258 -17.988 1.00 38.03 111 ILE A N 1
ATOM 906 C CA . ILE A 1 111 ? -13.844 3.602 -18.999 1.00 38.03 111 ILE A CA 1
ATOM 907 C C . ILE A 1 111 ? -12.990 3.815 -20.247 1.00 38.03 111 ILE A C 1
ATOM 909 O O . ILE A 1 111 ? -12.176 4.736 -20.268 1.00 38.03 111 ILE A O 1
ATOM 913 N N . TRP A 1 112 ? -13.072 2.858 -21.171 1.00 48.94 112 TRP A N 1
ATOM 914 C CA . TRP A 1 112 ? -12.463 2.944 -22.496 1.00 48.94 112 TRP A CA 1
ATOM 915 C C . TRP A 1 112 ? -12.985 4.165 -23.250 1.00 48.94 112 TRP A C 1
ATOM 917 O O . TRP A 1 112 ? -14.194 4.462 -23.096 1.00 48.94 112 TRP A O 1
#

Foldseek 3Di:
DDPDDDDCAQAKEKEWEDELPDPVVLVCQLVVQVVCVVCVVVRRYAYEYEYELVCDPVSVVVSCVVSVHPHDYHYHNPCPVVVVVVPPAPGWIWIAHNHRHTPDIDHPDPPD

Secondary structure (DSSP, 8-state):
--------TTSEEEEEE--TT-HHHHHHHHHHHHHHHHHTTT-SEEEEEEEETTS-HHHHHHHHHHHT--S-EEEETT-HHHHHTT--SSSEEEEE-TTS-EEEEEE-----

Radius of gyration: 13.48 Å; chains: 1; bounding box: 32×27×39 Å

Sequence (112 aa):
MDGQEIILSRKTSFLTFFLTTCSHCQVESASLNKVFHKYHESKELQILAVAPRMDSRENLMKFIDEYQITYPILHDQENQVIKLYGVIAVPHNIFIDREGKVKRVITVRLIW